Protein AF-A0A4Y8UXU3-F1 (afdb_monomer_lite)

Structure (mmCIF, N/CA/C/O backbone):
data_AF-A0A4Y8UXU3-F1
#
_entry.id   AF-A0A4Y8UXU3-F1
#
loop_
_atom_site.group_PDB
_atom_site.id
_atom_site.type_symbol
_atom_site.label_atom_id
_atom_site.label_alt_id
_atom_site.label_comp_id
_atom_site.label_asym_id
_atom_site.label_entity_id
_atom_site.label_seq_id
_atom_site.pdbx_PDB_ins_code
_atom_site.Cartn_x
_atom_site.Cartn_y
_atom_site.Cartn_z
_atom_site.occupancy
_atom_site.B_iso_or_equiv
_atom_site.auth_seq_id
_atom_site.auth_comp_id
_atom_site.auth_asym_id
_atom_site.auth_atom_id
_atom_site.pdbx_PDB_model_num
ATOM 1 N N . MET A 1 1 ? -7.095 14.610 20.582 1.00 46.38 1 MET A N 1
ATOM 2 C CA . MET A 1 1 ? -7.416 13.453 19.719 1.00 46.38 1 MET A CA 1
ATOM 3 C C . MET A 1 1 ? -6.184 12.797 19.077 1.00 46.38 1 MET A C 1
ATOM 5 O O . MET A 1 1 ? -6.352 11.807 18.391 1.00 46.38 1 MET A O 1
ATOM 9 N N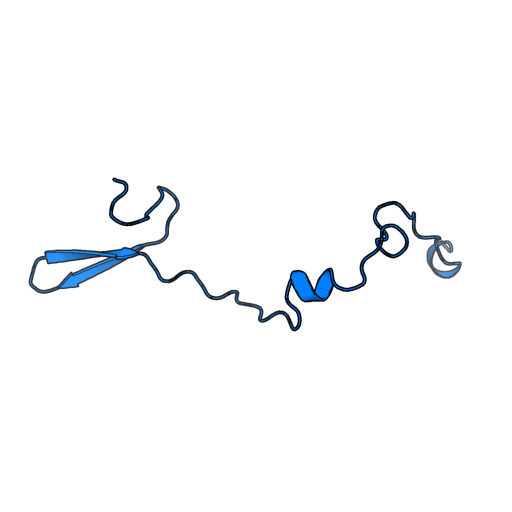 . ALA A 1 2 ? -4.949 13.264 19.321 1.00 52.62 2 ALA A N 1
ATOM 10 C CA . ALA A 1 2 ? -3.744 12.736 18.658 1.00 52.62 2 ALA A CA 1
ATOM 11 C C . ALA A 1 2 ? -3.046 11.561 19.386 1.00 52.62 2 ALA A C 1
ATOM 13 O O . ALA A 1 2 ? -2.049 11.048 18.895 1.00 52.62 2 ALA A O 1
ATOM 14 N N . GLN A 1 3 ? -3.536 11.131 20.555 1.00 60.12 3 GLN A N 1
ATOM 15 C CA . GLN A 1 3 ? -2.817 10.164 21.403 1.00 60.12 3 GLN A CA 1
ATOM 16 C C . GLN A 1 3 ? -2.977 8.699 20.947 1.00 60.12 3 GLN A C 1
ATOM 18 O O . GLN A 1 3 ? -2.178 7.859 21.340 1.00 60.12 3 GLN A O 1
ATOM 23 N N . ALA A 1 4 ? -3.994 8.392 20.133 1.00 65.12 4 ALA A N 1
ATOM 24 C CA . ALA A 1 4 ? -4.310 7.026 19.695 1.00 65.12 4 ALA A CA 1
ATOM 25 C C . ALA A 1 4 ? -3.963 6.743 18.219 1.00 65.12 4 ALA A C 1
ATOM 27 O O . ALA A 1 4 ? -4.185 5.631 17.757 1.00 65.12 4 ALA A O 1
ATOM 28 N N . GLY A 1 5 ? -3.447 7.732 17.474 1.00 68.75 5 GLY A N 1
ATOM 29 C CA . GLY A 1 5 ? -3.091 7.562 16.056 1.00 68.75 5 GLY A CA 1
ATOM 30 C C . GLY A 1 5 ? -4.272 7.272 15.116 1.00 68.75 5 GLY A C 1
ATOM 31 O O . GLY A 1 5 ? -4.055 6.751 14.029 1.00 68.75 5 GLY A O 1
ATOM 32 N N . LEU A 1 6 ? -5.504 7.583 15.532 1.00 76.38 6 LEU A N 1
ATOM 33 C CA . LEU A 1 6 ? -6.723 7.354 14.754 1.00 76.38 6 LEU A CA 1
ATOM 34 C C . LEU A 1 6 ? -7.096 8.602 13.946 1.00 76.38 6 LEU A C 1
ATOM 36 O O . LEU A 1 6 ? -7.126 9.709 14.489 1.00 76.38 6 LEU A O 1
ATOM 40 N N . ASP A 1 7 ? -7.424 8.402 12.674 1.00 80.19 7 ASP A N 1
ATOM 41 C CA . ASP A 1 7 ? -8.038 9.389 11.788 1.00 80.19 7 ASP A CA 1
ATOM 42 C C . ASP A 1 7 ? -9.561 9.158 11.695 1.00 80.19 7 ASP A C 1
ATOM 44 O O . ASP A 1 7 ? -10.058 8.083 12.032 1.00 80.19 7 ASP A O 1
ATOM 48 N N . VAL A 1 8 ? -10.322 10.152 11.221 1.00 79.81 8 VAL A N 1
ATOM 49 C CA . VAL A 1 8 ? -11.783 10.049 11.010 1.00 79.81 8 VAL A CA 1
ATOM 50 C C . VAL A 1 8 ? -12.150 8.868 10.104 1.00 79.81 8 VAL A C 1
ATOM 52 O O . VAL A 1 8 ? -13.226 8.289 10.239 1.00 79.81 8 VAL A O 1
ATOM 55 N N . THR A 1 9 ? -11.255 8.504 9.190 1.00 81.50 9 THR A N 1
ATOM 56 C CA . THR A 1 9 ? -11.443 7.409 8.232 1.00 81.50 9 THR A CA 1
ATOM 57 C C . THR A 1 9 ? -10.914 6.056 8.719 1.00 81.50 9 THR A C 1
ATOM 59 O O . THR A 1 9 ? -11.079 5.050 8.029 1.00 81.50 9 THR A O 1
ATOM 62 N N . SER A 1 10 ? -10.280 5.998 9.895 1.00 79.75 10 SER A N 1
ATOM 63 C CA . SER A 1 10 ? -9.666 4.77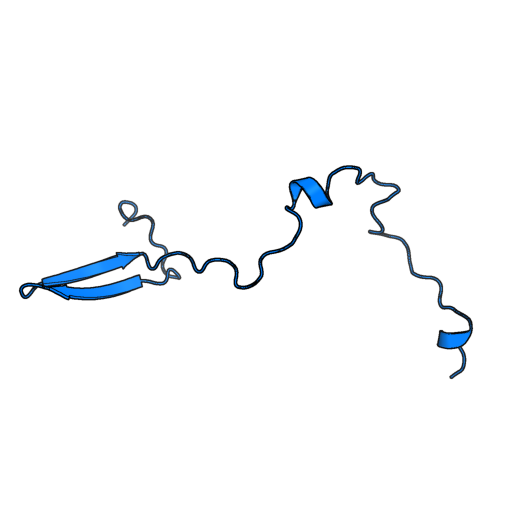1 10.404 1.00 79.75 10 SER A CA 1
ATOM 64 C C . SER A 1 10 ? -10.706 3.724 10.799 1.00 79.75 10 SER A C 1
ATOM 66 O O . SER A 1 10 ? -11.678 4.010 11.499 1.00 79.75 10 SER A O 1
ATOM 68 N N . GLN A 1 11 ? -10.463 2.475 10.401 1.00 81.88 11 GLN A N 1
ATOM 69 C CA . GLN A 1 11 ? -11.213 1.333 10.915 1.00 81.88 11 GLN A CA 1
ATOM 70 C C . GLN A 1 11 ? -10.849 1.083 12.386 1.00 81.88 11 GLN A C 1
ATOM 72 O O . GLN A 1 11 ? -9.687 1.188 12.783 1.00 81.88 11 GLN A O 1
ATOM 77 N N . ILE A 1 12 ? -11.850 0.739 13.195 1.00 88.19 12 ILE A N 1
ATOM 78 C CA . ILE A 1 12 ? -11.705 0.438 14.625 1.00 88.19 12 ILE A CA 1
ATOM 79 C C . ILE A 1 12 ? -12.437 -0.858 14.969 1.00 88.19 12 ILE A C 1
ATOM 81 O O . ILE A 1 12 ? -13.469 -1.159 14.367 1.00 88.19 12 ILE A O 1
ATOM 85 N N . ASN A 1 13 ? -11.941 -1.588 15.968 1.00 86.44 13 ASN A N 1
ATOM 86 C CA . ASN A 1 13 ? -12.700 -2.665 16.598 1.00 86.44 13 ASN A CA 1
ATOM 87 C C . ASN A 1 13 ? -13.325 -2.157 17.899 1.00 86.44 13 ASN A C 1
ATOM 89 O O . ASN A 1 13 ? -12.718 -1.383 18.644 1.00 86.44 13 ASN A O 1
ATOM 93 N N . ILE A 1 14 ? -14.552 -2.599 18.173 1.00 88.50 14 ILE A N 1
ATOM 94 C CA . ILE A 1 14 ? -15.306 -2.220 19.369 1.00 88.50 14 ILE A CA 1
ATOM 95 C C . ILE A 1 14 ? -15.676 -3.493 20.120 1.00 88.50 14 ILE A C 1
ATOM 97 O O . ILE A 1 14 ? -16.376 -4.357 19.591 1.00 88.50 14 ILE A O 1
ATOM 101 N N . HIS A 1 15 ? -15.242 -3.582 21.373 1.00 89.31 15 HIS A N 1
ATOM 102 C CA . HIS A 1 15 ? -15.511 -4.714 22.253 1.00 89.31 15 HIS A CA 1
ATOM 103 C C . HIS A 1 15 ? -16.151 -4.246 23.557 1.00 89.31 15 HIS A C 1
ATOM 105 O O . HIS A 1 15 ? -15.870 -3.153 24.045 1.00 89.31 15 HIS A O 1
ATOM 111 N N . VAL A 1 16 ? -16.998 -5.087 24.154 1.00 88.94 16 VAL A N 1
ATOM 112 C CA . VAL A 1 16 ? -17.539 -4.853 25.498 1.00 88.94 16 VAL A CA 1
ATOM 113 C C . VAL A 1 16 ? -16.917 -5.872 26.440 1.00 88.94 16 VAL A C 1
ATOM 115 O O . VAL A 1 16 ? -17.197 -7.064 26.339 1.00 88.94 16 VAL A O 1
ATOM 118 N N . MET A 1 17 ? -16.064 -5.405 27.346 1.00 88.19 17 MET A N 1
ATOM 119 C CA . MET A 1 17 ? -15.389 -6.234 28.344 1.00 88.19 17 MET A CA 1
ATOM 120 C C . MET A 1 17 ? -15.604 -5.626 29.725 1.00 88.19 17 MET A C 1
ATOM 122 O O . MET A 1 17 ? -15.412 -4.428 29.916 1.00 88.19 17 MET A O 1
ATOM 126 N N . GLU A 1 18 ? -16.039 -6.446 30.686 1.00 86.38 18 GLU A N 1
ATOM 127 C CA . GLU A 1 18 ? -16.195 -6.042 32.095 1.00 86.38 18 GLU A CA 1
ATOM 128 C C . GLU A 1 18 ? -17.092 -4.803 32.302 1.00 86.38 18 GLU A C 1
ATOM 130 O O . GLU A 1 18 ? -16.839 -3.953 33.156 1.00 86.38 18 GLU A O 1
ATOM 135 N N . GLY A 1 19 ? -18.142 -4.665 31.485 1.00 90.69 19 GLY A N 1
ATOM 136 C CA . GLY A 1 19 ? -19.055 -3.517 31.538 1.00 90.69 19 GLY A CA 1
ATOM 137 C C . GLY A 1 19 ? -18.477 -2.217 30.967 1.00 90.69 19 GLY A C 1
ATOM 138 O O . GLY A 1 19 ? -19.100 -1.165 31.098 1.00 90.69 19 GLY A O 1
ATOM 139 N N . LYS A 1 20 ? -17.308 -2.273 30.321 1.00 88.31 20 LYS A N 1
ATOM 140 C CA . LYS A 1 20 ? -16.672 -1.149 29.628 1.00 88.31 20 LYS A CA 1
ATOM 141 C C . LYS A 1 20 ? -16.663 -1.385 28.124 1.00 88.31 20 LYS A C 1
ATOM 143 O O . LYS A 1 20 ? -16.530 -2.517 27.663 1.00 88.31 20 LYS A O 1
ATOM 148 N N . ILE A 1 21 ? -16.772 -0.297 27.368 1.00 89.62 21 ILE A N 1
ATOM 149 C CA . ILE A 1 21 ? -16.586 -0.297 25.916 1.00 89.62 21 ILE A CA 1
ATOM 150 C C . ILE A 1 21 ? -15.106 -0.020 25.650 1.00 89.62 21 ILE A C 1
ATOM 152 O O . ILE A 1 21 ? -14.590 1.027 26.039 1.00 89.62 21 ILE A O 1
ATOM 156 N N . VAL A 1 22 ? -14.430 -0.970 25.016 1.00 89.06 22 VAL A N 1
ATOM 157 C CA . VAL A 1 22 ? -13.028 -0.884 24.608 1.00 89.06 22 VAL A CA 1
ATOM 158 C C . VAL A 1 22 ? -12.996 -0.640 23.104 1.00 89.06 22 VAL A C 1
ATOM 160 O O . VAL A 1 22 ? -13.597 -1.395 22.341 1.00 89.06 22 VAL A O 1
ATOM 163 N N . ILE A 1 23 ? -12.325 0.437 22.698 1.00 86.81 23 ILE A N 1
ATOM 164 C CA . ILE A 1 23 ? -12.143 0.820 21.297 1.00 86.81 23 ILE A CA 1
ATOM 165 C C . ILE A 1 23 ? -10.655 0.728 20.991 1.00 86.81 23 ILE A C 1
ATOM 167 O O . ILE A 1 23 ? -9.847 1.387 21.648 1.00 86.81 23 ILE A O 1
ATOM 171 N N . GLU A 1 24 ? -10.306 -0.074 19.998 1.00 86.12 24 GLU A N 1
ATOM 172 C CA . GLU A 1 24 ? -8.935 -0.265 19.534 1.00 86.12 24 GLU A CA 1
ATOM 173 C C . GLU A 1 24 ? -8.830 0.053 18.039 1.00 86.12 24 GLU A C 1
ATOM 175 O O . GLU A 1 24 ? -9.806 -0.063 17.291 1.00 86.12 24 GLU A O 1
ATOM 180 N N . ALA A 1 25 ? -7.643 0.475 17.600 1.00 83.75 25 ALA A N 1
ATOM 181 C CA . ALA A 1 25 ? -7.361 0.610 16.177 1.00 83.75 25 ALA A CA 1
ATOM 182 C C . ALA A 1 25 ? -7.472 -0.771 15.524 1.00 83.75 25 ALA A C 1
ATOM 184 O O . ALA A 1 25 ? -6.860 -1.726 16.007 1.00 83.75 25 ALA A O 1
ATOM 185 N N . ALA A 1 26 ? -8.247 -0.883 14.443 1.00 79.69 26 ALA A N 1
ATOM 186 C CA . ALA A 1 26 ? -8.268 -2.125 13.689 1.00 79.69 26 ALA A CA 1
ATOM 187 C C . ALA A 1 26 ? -6.870 -2.351 13.104 1.00 79.69 26 ALA A C 1
ATOM 189 O O . ALA A 1 26 ? -6.236 -1.408 12.621 1.00 79.69 26 ALA A O 1
ATOM 190 N N . ALA A 1 27 ? -6.380 -3.592 13.164 1.00 73.12 27 ALA A N 1
ATOM 191 C CA . ALA A 1 27 ? -5.133 -3.949 12.505 1.00 73.12 27 ALA A CA 1
ATOM 192 C C . ALA A 1 27 ? -5.221 -3.532 11.033 1.00 73.12 27 ALA A C 1
ATOM 194 O O . ALA A 1 27 ? -6.215 -3.828 10.364 1.00 73.12 27 ALA A O 1
ATOM 195 N N . THR A 1 28 ? -4.203 -2.820 10.544 1.00 68.19 28 THR A N 1
ATOM 196 C CA . THR A 1 28 ? -4.113 -2.458 9.131 1.00 68.19 28 THR A CA 1
ATOM 197 C C . THR A 1 28 ? -4.254 -3.741 8.321 1.00 68.19 28 THR A C 1
ATOM 199 O O . THR A 1 28 ? -3.507 -4.687 8.590 1.00 68.19 28 THR A O 1
ATOM 202 N N . PRO A 1 29 ? -5.209 -3.820 7.378 1.00 64.81 29 PRO A N 1
ATOM 203 C CA . PRO A 1 29 ? -5.361 -5.017 6.576 1.00 64.81 29 PRO A CA 1
ATOM 204 C C . PRO A 1 29 ? -4.030 -5.273 5.878 1.00 64.81 29 PRO A C 1
ATOM 206 O O . PRO A 1 29 ? -3.532 -4.415 5.144 1.00 64.81 29 PRO A O 1
ATOM 209 N N . GLU A 1 30 ? -3.430 -6.434 6.148 1.00 67.38 30 GLU A N 1
ATOM 210 C CA . GLU A 1 30 ? -2.281 -6.872 5.373 1.00 67.38 30 GLU A CA 1
ATOM 211 C C . GLU A 1 30 ? -2.706 -6.872 3.901 1.00 67.38 30 GLU A C 1
ATOM 213 O O .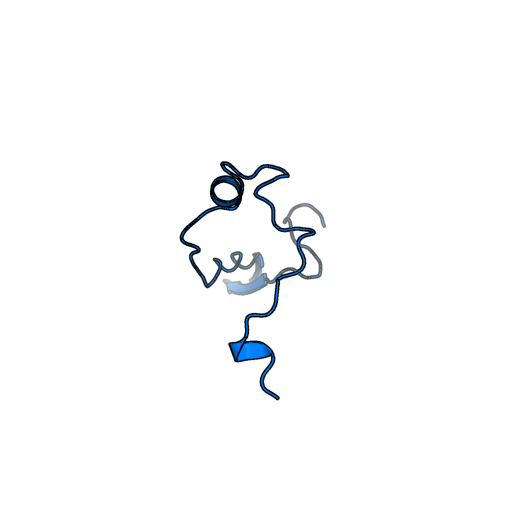 GLU A 1 30 ? -3.817 -7.323 3.586 1.00 67.38 30 GLU A O 1
ATOM 218 N N . PRO A 1 31 ? -1.881 -6.325 2.993 1.00 66.44 31 PRO A N 1
ATOM 219 C CA . PRO A 1 31 ? -2.230 -6.287 1.587 1.00 66.44 31 PRO A CA 1
ATOM 220 C C . PRO A 1 31 ? -2.579 -7.705 1.130 1.00 66.44 31 PRO A C 1
ATOM 222 O O . PRO A 1 31 ? -1.771 -8.627 1.228 1.00 66.44 31 PRO A O 1
ATOM 225 N N . VAL A 1 32 ? -3.813 -7.864 0.638 1.00 65.88 32 VAL A N 1
ATOM 226 C CA . VAL A 1 32 ? -4.400 -9.148 0.207 1.00 65.88 32 VAL A CA 1
ATOM 227 C C . VAL A 1 32 ? -3.528 -9.837 -0.849 1.00 65.88 32 VAL A C 1
ATOM 229 O O . VAL A 1 32 ? -3.583 -11.053 -1.022 1.00 65.88 32 VAL A O 1
ATOM 232 N N . PHE A 1 33 ? -2.687 -9.063 -1.534 1.00 69.31 33 PHE A N 1
ATOM 233 C CA . PHE A 1 33 ? -1.742 -9.548 -2.517 1.00 69.31 33 PHE A CA 1
ATOM 234 C C . PHE A 1 33 ? -0.303 -9.355 -2.026 1.00 69.31 33 PHE A C 1
ATOM 236 O O . PHE A 1 3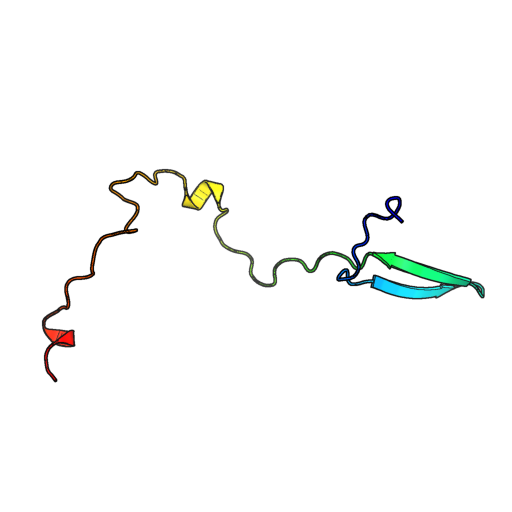3 ? 0.183 -8.229 -1.901 1.00 69.31 33 PHE A O 1
ATOM 243 N N . LYS A 1 34 ? 0.398 -10.467 -1.781 1.00 78.44 34 LYS A N 1
ATOM 244 C CA . LYS A 1 34 ? 1.852 -10.461 -1.599 1.00 78.44 34 LYS A CA 1
ATOM 245 C C . LYS A 1 34 ? 2.489 -10.269 -2.967 1.00 78.44 34 LYS A C 1
ATOM 247 O O . LYS A 1 34 ? 2.562 -11.210 -3.754 1.00 78.44 34 LYS A O 1
ATOM 252 N N . LEU A 1 35 ? 2.899 -9.040 -3.259 1.00 82.25 35 LEU A N 1
ATOM 253 C CA . LEU A 1 35 ? 3.682 -8.770 -4.456 1.00 82.25 35 LEU A CA 1
ATOM 254 C C . LEU A 1 35 ? 5.041 -9.477 -4.341 1.00 82.25 35 LEU A C 1
ATOM 256 O O . LEU A 1 35 ? 5.633 -9.484 -3.260 1.00 82.25 35 LEU A O 1
ATOM 260 N N . PRO A 1 36 ? 5.537 -10.081 -5.434 1.00 85.94 36 PRO A N 1
ATOM 261 C CA . PRO A 1 36 ? 6.816 -10.787 -5.431 1.00 85.94 36 PRO A CA 1
ATOM 262 C C . PRO A 1 36 ? 8.028 -9.848 -5.330 1.00 85.94 36 PRO A C 1
ATOM 264 O O . PRO A 1 36 ? 9.131 -10.337 -5.110 1.00 85.94 36 PRO A O 1
ATOM 267 N N . TYR A 1 37 ? 7.824 -8.534 -5.481 1.00 86.00 37 TYR A N 1
ATOM 268 C CA . TYR A 1 37 ? 8.857 -7.499 -5.430 1.00 86.00 37 TYR A CA 1
ATOM 269 C C . TYR A 1 37 ? 8.347 -6.268 -4.670 1.00 86.00 37 TYR A C 1
ATOM 271 O O . TYR A 1 37 ? 7.165 -5.921 -4.742 1.00 86.00 37 TYR A O 1
ATOM 279 N N . THR A 1 38 ? 9.249 -5.599 -3.962 1.00 86.56 38 THR A N 1
ATOM 280 C CA . THR A 1 38 ? 9.053 -4.302 -3.305 1.00 86.56 38 THR A CA 1
ATOM 281 C C . THR A 1 38 ? 9.208 -3.146 -4.295 1.00 86.56 38 THR A C 1
ATOM 283 O O . THR A 1 38 ? 9.810 -3.294 -5.356 1.00 86.56 38 THR A O 1
ATOM 286 N N . GLU A 1 39 ? 8.714 -1.955 -3.943 1.00 84.25 39 GLU A N 1
ATOM 287 C CA . GLU A 1 39 ? 8.899 -0.747 -4.765 1.00 84.25 39 GLU A CA 1
ATOM 288 C C . GLU A 1 39 ? 10.385 -0.455 -5.031 1.00 84.25 39 GLU A C 1
ATOM 290 O O . GLU A 1 39 ? 10.772 -0.159 -6.157 1.00 84.25 39 GLU A O 1
ATOM 295 N N . THR A 1 40 ? 11.242 -0.612 -4.018 1.00 87.19 40 THR A N 1
ATOM 296 C CA . THR A 1 40 ? 12.690 -0.420 -4.168 1.00 87.19 40 THR A CA 1
ATOM 297 C C . THR A 1 40 ? 13.302 -1.401 -5.168 1.00 87.19 40 THR A C 1
ATOM 299 O O . THR A 1 40 ? 14.163 -1.002 -5.948 1.00 87.19 40 THR A O 1
ATOM 302 N N . GLU A 1 41 ? 12.849 -2.657 -5.177 1.00 87.69 41 GLU A N 1
ATOM 303 C CA . GLU A 1 41 ? 13.301 -3.672 -6.138 1.00 87.69 41 GLU A CA 1
ATOM 304 C C . GLU A 1 41 ? 12.801 -3.382 -7.556 1.00 87.69 41 GLU A C 1
ATOM 306 O O . GLU A 1 41 ? 13.560 -3.541 -8.507 1.00 87.69 41 GLU A O 1
ATOM 311 N N . LEU A 1 42 ? 11.565 -2.899 -7.713 1.00 84.31 42 LEU A N 1
ATOM 312 C CA . LEU A 1 42 ? 11.025 -2.505 -9.021 1.00 84.31 42 LEU A CA 1
ATOM 313 C C . LEU A 1 42 ? 11.750 -1.289 -9.612 1.00 84.31 42 LEU A C 1
ATOM 315 O O . LEU A 1 42 ? 11.904 -1.186 -10.826 1.00 84.31 42 LEU A O 1
ATOM 319 N N . LEU A 1 43 ? 12.216 -0.377 -8.759 1.00 84.62 43 LEU A N 1
ATOM 320 C CA . LEU A 1 43 ? 12.990 0.796 -9.166 1.00 84.62 43 LEU A CA 1
ATOM 321 C C . LEU A 1 43 ? 14.480 0.484 -9.382 1.00 84.62 43 LEU A C 1
ATOM 323 O O . LEU A 1 43 ? 15.208 1.301 -9.954 1.00 84.62 43 LEU A O 1
ATOM 327 N N . GLN A 1 44 ? 14.968 -0.681 -8.944 1.00 87.06 44 GLN A N 1
ATOM 328 C CA . GLN A 1 44 ? 16.375 -1.041 -9.068 1.00 87.06 44 GLN A CA 1
ATOM 329 C C . GLN A 1 44 ? 16.746 -1.270 -10.539 1.00 87.06 44 GLN A C 1
ATOM 331 O O . GLN A 1 44 ? 16.243 -2.170 -11.201 1.00 87.06 44 GLN A O 1
ATOM 336 N N . GLY A 1 45 ? 17.667 -0.452 -11.056 1.00 74.38 45 GLY A N 1
ATOM 337 C CA . GLY A 1 45 ? 18.057 -0.493 -12.470 1.00 74.38 45 GLY A CA 1
ATOM 338 C C . GLY 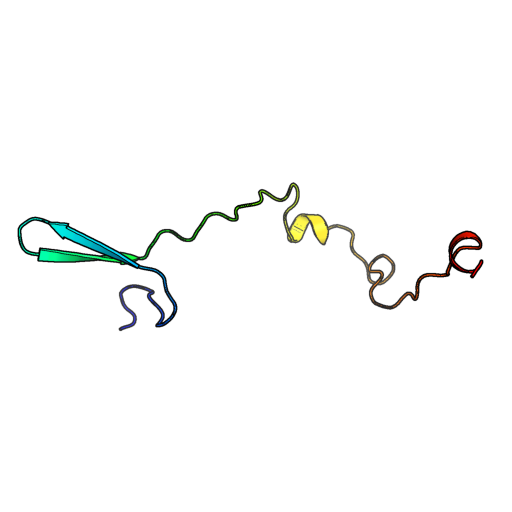A 1 45 ? 17.112 0.275 -13.399 1.00 74.38 45 GLY A C 1
ATOM 339 O O . GLY A 1 45 ? 17.356 0.307 -14.604 1.00 74.38 45 GLY A O 1
ATOM 340 N N . MET A 1 46 ? 16.086 0.943 -12.856 1.00 76.50 46 MET A N 1
ATOM 341 C CA . MET A 1 46 ? 15.252 1.861 -13.619 1.00 76.50 46 MET A CA 1
ATOM 342 C C . MET A 1 46 ? 16.035 3.149 -13.908 1.00 76.50 46 MET A C 1
ATOM 344 O O . MET A 1 46 ? 16.452 3.876 -13.008 1.00 76.50 46 MET A O 1
ATOM 348 N N . SER A 1 47 ? 16.258 3.421 -15.188 1.00 74.44 47 SER A N 1
ATOM 349 C CA . SER A 1 47 ? 16.852 4.650 -15.708 1.00 74.44 47 SER A CA 1
ATOM 350 C C . SER A 1 47 ? 15.820 5.409 -16.546 1.00 74.44 47 SER A C 1
ATOM 352 O O . SER A 1 47 ? 14.855 4.798 -17.007 1.00 74.44 47 SER A O 1
ATOM 354 N N . PRO A 1 48 ? 16.027 6.705 -16.837 1.00 70.25 48 PRO A N 1
ATOM 355 C CA . PRO A 1 48 ? 15.164 7.443 -17.762 1.00 70.25 48 PRO A CA 1
ATOM 356 C C . PRO A 1 48 ? 15.003 6.786 -19.145 1.00 70.25 48 PRO A C 1
ATOM 358 O O . PRO A 1 48 ? 14.029 7.058 -19.828 1.00 70.25 48 PRO A O 1
ATOM 361 N N . HIS A 1 49 ? 15.937 5.919 -19.555 1.00 66.00 49 HIS A N 1
ATOM 362 C CA . HIS A 1 49 ? 15.897 5.197 -20.833 1.00 66.00 49 HIS A CA 1
ATOM 363 C C . HIS A 1 49 ? 15.180 3.841 -20.763 1.00 66.00 49 HIS A C 1
ATOM 365 O O . HIS A 1 49 ? 14.849 3.277 -21.796 1.00 66.00 49 HIS A O 1
ATOM 371 N N . THR A 1 50 ? 14.985 3.289 -19.565 1.00 68.19 50 THR A N 1
ATOM 372 C CA . THR A 1 50 ? 14.257 2.023 -19.350 1.00 68.19 50 THR A CA 1
ATOM 373 C C . THR A 1 50 ? 12.881 2.258 -18.733 1.00 68.19 50 THR A C 1
ATOM 375 O O . THR A 1 50 ? 12.062 1.347 -18.662 1.00 68.19 50 THR A O 1
ATOM 378 N N . ALA A 1 51 ? 12.626 3.469 -18.242 1.00 70.50 51 ALA A N 1
ATOM 379 C CA . ALA A 1 51 ? 11.310 3.915 -17.841 1.00 70.50 51 ALA A CA 1
ATOM 380 C C . ALA A 1 51 ? 10.526 4.277 -19.110 1.00 70.50 51 ALA A C 1
ATOM 382 O O . ALA A 1 51 ? 10.700 5.363 -19.655 1.00 70.50 51 ALA A O 1
ATOM 383 N N . HIS A 1 52 ? 9.665 3.372 -19.581 1.00 64.50 52 HIS A N 1
ATOM 384 C CA . HIS A 1 52 ? 8.753 3.608 -20.711 1.00 64.50 52 HIS A CA 1
ATOM 385 C C . HIS A 1 52 ? 7.621 4.590 -20.335 1.00 64.50 52 HIS A C 1
ATOM 387 O O . HIS A 1 52 ? 6.443 4.276 -20.473 1.00 64.50 52 HIS A O 1
ATOM 393 N N . ALA A 1 53 ? 7.956 5.760 -19.784 1.00 67.38 53 ALA A N 1
ATOM 394 C CA . ALA A 1 53 ? 6.971 6.762 -19.383 1.00 67.38 53 ALA A CA 1
ATOM 395 C C . ALA A 1 53 ? 6.391 7.522 -20.589 1.00 67.38 53 ALA A C 1
ATOM 397 O O . ALA A 1 53 ? 5.233 7.926 -20.543 1.00 67.38 53 ALA A O 1
ATOM 398 N N . ASP A 1 54 ? 7.167 7.660 -21.671 1.00 67.44 54 ASP A N 1
ATOM 399 C CA . ASP A 1 54 ? 6.834 8.528 -22.812 1.00 67.44 54 ASP A CA 1
ATOM 400 C C . ASP A 1 54 ? 6.852 7.816 -24.181 1.00 67.44 54 ASP A C 1
ATOM 402 O O . ASP A 1 54 ? 6.610 8.441 -25.215 1.00 67.44 54 ASP A O 1
ATOM 406 N N . GLU A 1 55 ? 7.141 6.514 -24.233 1.00 64.88 55 GLU A N 1
ATOM 407 C CA . GLU A 1 55 ? 7.193 5.783 -25.503 1.00 64.88 55 GLU A CA 1
ATOM 408 C C . GLU A 1 55 ? 5.790 5.318 -25.919 1.00 64.88 55 GLU A C 1
ATOM 410 O O . GLU A 1 55 ? 5.172 4.476 -25.268 1.00 64.88 55 GLU A O 1
ATOM 415 N N . LEU A 1 56 ? 5.275 5.865 -27.025 1.00 70.44 56 LEU A N 1
ATOM 416 C CA . LEU A 1 56 ? 4.073 5.341 -27.673 1.00 70.44 56 LEU A CA 1
ATOM 417 C C . LEU A 1 56 ? 4.382 3.953 -28.244 1.00 70.44 56 LEU A C 1
ATOM 419 O O . LEU A 1 56 ? 5.298 3.803 -29.055 1.00 70.44 56 LEU A O 1
ATOM 423 N N . ALA A 1 57 ? 3.605 2.947 -27.842 1.00 71.56 57 ALA A N 1
ATOM 424 C CA . ALA A 1 57 ? 3.712 1.608 -28.406 1.00 71.56 57 ALA A CA 1
ATOM 425 C C . ALA A 1 57 ? 3.458 1.649 -29.923 1.00 71.56 57 ALA A C 1
ATOM 427 O O . ALA A 1 57 ? 2.493 2.262 -30.386 1.00 71.56 57 ALA A O 1
ATOM 428 N N . GLN A 1 58 ? 4.328 1.002 -30.700 1.00 75.38 58 GLN A N 1
ATOM 429 C CA . GLN A 1 58 ? 4.083 0.778 -32.122 1.00 75.38 58 GLN A CA 1
ATOM 430 C C . GLN A 1 58 ? 3.118 -0.396 -32.265 1.00 75.38 58 GLN A C 1
ATOM 432 O O . GLN A 1 58 ? 3.399 -1.483 -31.762 1.00 75.38 58 GLN A O 1
ATOM 437 N N . LEU A 1 59 ? 1.989 -0.158 -32.933 1.00 79.44 59 LEU A N 1
ATOM 438 C CA . LEU A 1 59 ? 1.037 -1.211 -33.269 1.00 79.44 59 LEU A CA 1
ATOM 439 C C . LEU A 1 59 ? 1.715 -2.233 -34.183 1.00 79.44 59 LEU A C 1
ATOM 441 O O . LEU A 1 59 ? 2.422 -1.871 -35.125 1.00 79.44 59 LEU A O 1
ATOM 445 N N . THR A 1 60 ? 1.495 -3.504 -33.891 1.00 80.38 60 THR A N 1
ATOM 446 C CA . THR A 1 60 ? 1.913 -4.618 -34.738 1.00 80.38 60 THR A CA 1
ATOM 447 C C . THR A 1 60 ? 0.928 -4.812 -35.891 1.00 80.38 60 THR A C 1
ATOM 449 O O . THR A 1 60 ? -0.237 -4.433 -35.783 1.00 80.38 60 THR A O 1
ATOM 452 N N . ASP A 1 61 ? 1.361 -5.458 -36.978 1.00 81.56 61 ASP A N 1
ATOM 453 C CA . ASP A 1 61 ? 0.501 -5.716 -38.148 1.00 81.56 61 ASP A CA 1
ATOM 454 C C . ASP A 1 61 ? -0.805 -6.454 -37.771 1.00 81.56 61 ASP A C 1
ATOM 456 O O . ASP A 1 61 ? -1.862 -6.208 -38.348 1.00 81.56 61 ASP A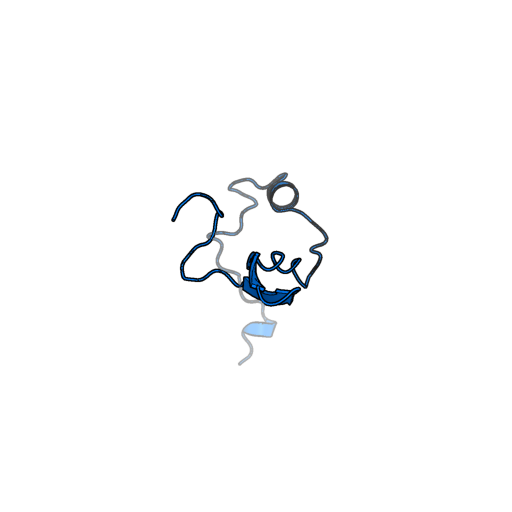 O 1
ATOM 460 N N . ALA A 1 62 ? -0.752 -7.303 -36.736 1.00 82.19 62 ALA A N 1
ATOM 461 C CA . ALA A 1 62 ? -1.899 -8.033 -36.193 1.00 82.19 62 ALA A CA 1
ATOM 462 C C . ALA A 1 62 ? -2.933 -7.145 -35.472 1.00 82.19 62 ALA A C 1
ATOM 464 O O . ALA A 1 62 ? -4.074 -7.563 -35.287 1.00 82.19 62 ALA A O 1
ATOM 465 N N . GLU A 1 63 ? -2.543 -5.947 -35.040 1.00 70.50 63 GLU A N 1
ATOM 466 C CA . GLU A 1 63 ? -3.408 -4.979 -34.354 1.00 70.50 63 GLU A CA 1
ATOM 467 C C . GLU A 1 63 ? -4.017 -3.956 -35.325 1.00 70.50 63 GLU A C 1
ATOM 469 O O . GLU A 1 63 ? -4.958 -3.251 -34.960 1.00 70.50 63 GLU A O 1
ATOM 474 N N . THR A 1 64 ? -3.501 -3.873 -36.557 1.00 75.75 64 THR A N 1
ATOM 475 C CA . THR A 1 64 ? -3.943 -2.919 -37.589 1.00 75.75 64 THR A CA 1
ATOM 476 C C . THR A 1 64 ? -4.872 -3.500 -38.656 1.00 75.75 64 THR A C 1
ATOM 478 O O . THR A 1 64 ? -5.447 -2.724 -39.417 1.00 75.75 64 THR A O 1
ATOM 481 N N . ASP A 1 65 ? -5.051 -4.822 -38.713 1.00 64.50 65 ASP A N 1
ATOM 482 C CA . ASP A 1 65 ? -6.016 -5.471 -39.614 1.00 64.50 65 ASP A CA 1
ATOM 483 C C . ASP A 1 65 ? -7.446 -5.408 -39.024 1.00 64.50 65 ASP A C 1
ATOM 485 O O . ASP A 1 65 ? -7.935 -6.358 -38.405 1.00 64.50 65 ASP A O 1
ATOM 489 N N . LEU A 1 66 ? -8.113 -4.260 -39.213 1.00 57.41 66 LEU A N 1
ATOM 490 C CA . LEU A 1 66 ? -9.542 -4.017 -38.944 1.00 57.41 66 LEU A CA 1
ATOM 491 C C . LEU A 1 66 ? -10.259 -3.454 -40.177 1.00 57.41 66 LEU A C 1
ATOM 493 O O . LEU A 1 66 ? -9.759 -2.465 -40.761 1.00 57.41 66 LEU A O 1
#

Sequence (66 aa):
MAQAGLDVTSQINIHVMEGKIVIEAAATPEPVFKLPYTETELLQGMSPHTAHADELAQLTDAETDL

Secondary structure (DSSP, 8-state):
--SS---TT--EEEEEETTEEEEEEPPPPPPSS--SS-HHHHHTT--TTT--SS-PPPPPHHHH--

pLDDT: mean 76.75, std 10.08, range [46.38, 90.69]

Foldseek 3Di:
DPPQVDDPPFDWDWDQDPNDIDIHGDDDPDPPDDDPDDPVRVCVVDDPVNPVPPDDDDDDPVRPPD

Radius of gyration: 24.02 Å; chains: 1; bounding box: 37×24×72 Å